Protein AF-A0AA48H2H5-F1 (afdb_monomer_lite)

Foldseek 3Di:
DDPDDPVVVVVVVVVVVVVVVVVVVVVVVLQQDFPDKFWFKEKEKEQAAPDDAFKKKFKDWFFPVPPCPPVCPRPPTPFMFTQDPRRMTITDIDTWIWGAGPPDLDTRGRRGTFKMKMWIDDPPFAIFIDIDGCRVCVSVCVGDGPHYDYYYHYDYPVRTDGDDDPPDPDD

Secondary structure (DSSP, 8-state):
-PPP-HHHHHHHHHHHHHHHHHHHHHHHHHHHS-S-EEEEEEEEEEE-TTPPTT-EEEEEEE-GGG--TTS--STT-SEEEEPPTTSEEE---EEEEEEB-SSSS-B-TTTS--EEEEEEE-TTS--EEEEEE-HHHHHTTSS-TT-EEEEEEE--GGGSEE-PPPSS---

pLDDT: mean 84.53, std 11.21, range [33.66, 97.19]

Organism: NCBI:txid2927980

Sequence (171 aa):
MAPASIHHRRRWFYVLWTCLLLLSLGALVLWNLPTRTDQASLQMGVVIPDAPSGARVQVWAGPRARCPHPAWDGRGSLGEAALGPAGDARLPLLRVPIARRRWVKDFIPGRTWEIVLLRVVVPGQPDKFIIYPLTLDIRAGLLGPGRKLLITSQSKWAKLRVEVPPPNGLP

Structure (mmCIF, N/CA/C/O backbone):
data_AF-A0AA48H2H5-F1
#
_entry.id   AF-A0AA48H2H5-F1
#
loop_
_atom_site.group_PDB
_atom_site.id
_atom_site.type_symbol
_atom_site.label_atom_id
_atom_site.label_alt_id
_atom_site.label_comp_id
_atom_site.label_asym_id
_atom_site.label_entity_id
_atom_site.label_seq_id
_atom_site.pdbx_PDB_ins_code
_atom_site.Cartn_x
_atom_site.Cartn_y
_atom_site.Cartn_z
_atom_site.occupancy
_atom_site.B_iso_or_equiv
_atom_site.auth_seq_id
_atom_site.auth_comp_id
_atom_site.auth_asym_id
_atom_site.auth_atom_id
_atom_s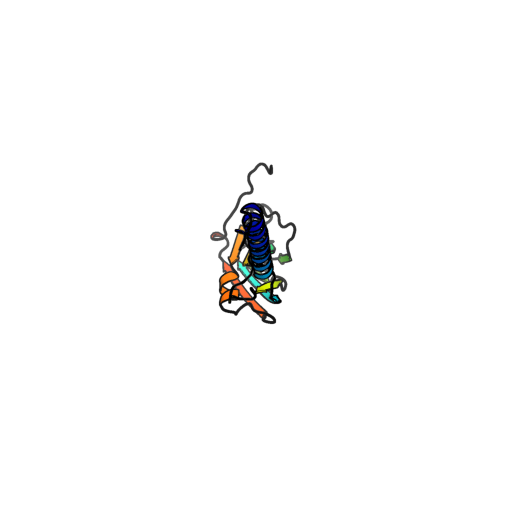ite.pdbx_PDB_model_num
ATOM 1 N N . MET A 1 1 ? 46.722 2.452 -51.973 1.00 57.47 1 MET A N 1
ATOM 2 C CA . MET A 1 1 ? 45.485 2.680 -51.191 1.00 57.47 1 MET A CA 1
ATOM 3 C C . MET A 1 1 ? 45.722 3.876 -50.281 1.00 57.47 1 MET A C 1
ATOM 5 O O . MET A 1 1 ? 46.584 3.788 -49.418 1.00 57.47 1 MET A O 1
ATOM 9 N N . ALA A 1 2 ? 45.062 5.011 -50.527 1.00 54.84 2 ALA A N 1
ATOM 10 C CA . ALA A 1 2 ? 45.252 6.211 -49.709 1.00 54.84 2 ALA A CA 1
ATOM 11 C C . ALA A 1 2 ? 44.728 5.967 -48.276 1.00 54.84 2 ALA A C 1
ATOM 13 O O . ALA A 1 2 ? 43.637 5.408 -48.127 1.00 54.84 2 ALA A O 1
ATOM 14 N N . PRO A 1 3 ? 45.475 6.339 -47.221 1.00 59.19 3 PRO A N 1
ATOM 15 C CA . PRO A 1 3 ? 45.047 6.119 -45.845 1.00 59.19 3 PRO A CA 1
ATOM 16 C C . PRO A 1 3 ? 43.787 6.941 -45.550 1.00 59.19 3 PRO A C 1
ATOM 18 O O . PRO A 1 3 ? 43.737 8.145 -45.799 1.00 59.19 3 PRO A O 1
ATOM 21 N N . ALA A 1 4 ? 42.750 6.287 -45.022 1.00 61.75 4 ALA A N 1
ATOM 22 C CA . ALA A 1 4 ? 41.502 6.949 -44.661 1.00 61.75 4 ALA A CA 1
ATOM 23 C C . ALA A 1 4 ? 41.766 8.089 -43.661 1.00 61.75 4 ALA A C 1
ATOM 25 O O . ALA A 1 4 ? 42.297 7.857 -42.574 1.00 61.75 4 ALA A O 1
ATOM 26 N N . SER A 1 5 ? 41.371 9.308 -44.042 1.00 75.12 5 SER A N 1
ATOM 27 C CA . SER A 1 5 ? 41.512 10.538 -43.257 1.00 75.12 5 SER A CA 1
ATOM 28 C C . SER A 1 5 ? 41.103 10.343 -41.790 1.00 75.12 5 SER A C 1
ATOM 30 O O . SER A 1 5 ? 40.029 9.814 -41.486 1.00 75.12 5 SER A O 1
ATOM 32 N N . ILE A 1 6 ? 41.943 10.821 -40.867 1.00 75.56 6 ILE A N 1
ATOM 33 C CA . ILE A 1 6 ? 41.705 10.785 -39.413 1.00 75.56 6 ILE A CA 1
ATOM 34 C C . ILE A 1 6 ? 40.350 11.428 -39.064 1.00 75.56 6 ILE A C 1
ATOM 36 O O . ILE A 1 6 ? 39.645 10.949 -38.172 1.00 75.56 6 ILE A O 1
ATOM 40 N N . HIS A 1 7 ? 39.936 12.458 -39.811 1.00 75.56 7 HIS A N 1
ATOM 41 C CA . HIS A 1 7 ? 38.639 13.114 -39.636 1.00 75.56 7 HIS A CA 1
ATOM 42 C C . HIS A 1 7 ? 37.460 12.197 -39.982 1.00 75.56 7 HIS A C 1
ATOM 44 O O . HIS A 1 7 ? 36.439 12.239 -39.297 1.00 75.56 7 HIS A O 1
ATOM 50 N N . HIS A 1 8 ? 37.602 11.329 -40.988 1.00 76.38 8 HIS A N 1
ATOM 51 C CA . HIS A 1 8 ? 36.576 10.348 -41.341 1.00 76.38 8 HIS A CA 1
ATOM 52 C C . HIS A 1 8 ? 36.416 9.297 -40.233 1.00 76.38 8 HIS A C 1
ATOM 54 O O . HIS A 1 8 ? 35.297 9.014 -39.814 1.00 76.38 8 HIS A O 1
ATOM 60 N N . ARG A 1 9 ? 37.525 8.785 -39.673 1.00 79.56 9 ARG A N 1
ATOM 61 C CA . ARG A 1 9 ? 37.478 7.839 -38.539 1.00 79.56 9 ARG A CA 1
ATOM 62 C C . ARG A 1 9 ? 36.821 8.454 -37.299 1.00 79.56 9 ARG A C 1
ATOM 64 O O . ARG A 1 9 ? 35.957 7.822 -36.702 1.00 79.56 9 ARG A O 1
ATOM 71 N N . ARG A 1 10 ? 37.168 9.697 -36.940 1.00 86.25 10 ARG A N 1
ATOM 72 C CA . ARG A 1 10 ? 36.565 10.399 -35.787 1.00 86.25 10 ARG A CA 1
ATOM 73 C C . ARG A 1 10 ? 35.056 10.616 -35.943 1.00 86.25 10 ARG A C 1
ATOM 75 O O . ARG A 1 10 ? 34.327 10.416 -34.980 1.00 86.25 10 ARG A O 1
ATOM 82 N N . ARG A 1 11 ? 34.575 10.955 -37.147 1.00 88.19 11 ARG A N 1
ATOM 83 C CA . ARG A 1 11 ? 33.131 11.095 -37.423 1.00 88.19 11 ARG A CA 1
ATOM 84 C C . ARG A 1 11 ? 32.365 9.801 -37.153 1.00 88.19 11 ARG A C 1
ATOM 86 O O . ARG A 1 11 ? 31.337 9.8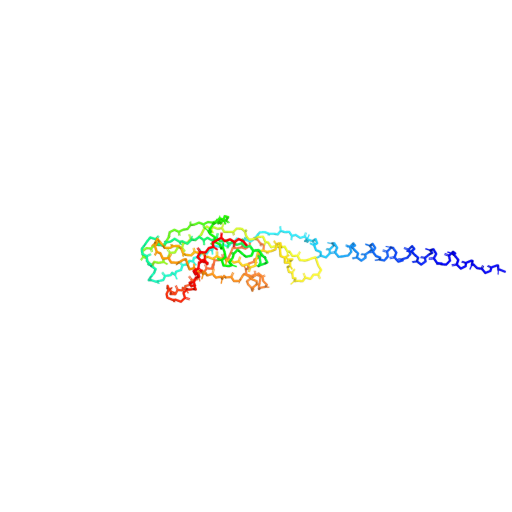45 -36.488 1.00 88.19 11 ARG A O 1
ATOM 93 N N . TRP A 1 12 ? 32.892 8.661 -37.595 1.00 89.44 12 TRP A N 1
ATOM 94 C CA . TRP A 1 12 ? 32.271 7.360 -37.331 1.00 89.44 12 TRP A CA 1
ATOM 95 C C . TRP A 1 12 ? 32.249 6.999 -35.848 1.00 89.44 12 TRP A C 1
ATOM 97 O O . TRP A 1 12 ? 31.251 6.455 -35.381 1.00 89.44 12 TRP A O 1
ATOM 107 N N . PHE A 1 13 ? 33.287 7.364 -35.089 1.00 91.50 13 PHE A N 1
ATOM 108 C CA . PHE A 1 13 ? 33.253 7.215 -33.634 1.00 91.50 13 PHE A CA 1
ATOM 109 C C . PHE A 1 13 ? 32.143 8.053 -33.000 1.00 91.50 13 PHE A C 1
ATOM 111 O O . PHE A 1 13 ? 31.413 7.523 -32.171 1.00 91.50 13 PHE A O 1
ATOM 118 N N . TYR A 1 14 ? 31.963 9.318 -33.396 1.00 93.06 14 TYR A N 1
ATOM 119 C CA . TYR A 1 14 ? 30.864 10.134 -32.867 1.00 93.06 14 TYR A CA 1
ATOM 120 C C . TYR A 1 14 ? 29.496 9.534 -33.191 1.00 93.06 14 TYR A C 1
ATOM 122 O O . TYR A 1 14 ? 28.676 9.406 -32.291 1.00 93.06 14 TYR A O 1
ATOM 130 N N . VAL A 1 15 ? 29.278 9.092 -34.434 1.00 93.81 15 VAL A N 1
ATOM 131 C CA . VAL A 1 15 ? 28.026 8.428 -34.834 1.00 93.81 15 VAL A CA 1
ATOM 132 C C . VAL A 1 15 ? 27.781 7.175 -33.992 1.00 93.81 15 VAL A C 1
ATOM 134 O O . VAL A 1 15 ? 26.698 7.021 -33.433 1.00 93.81 15 VAL A O 1
ATOM 137 N N . LEU A 1 16 ? 28.792 6.316 -33.835 1.00 95.56 16 LEU A N 1
ATOM 138 C CA . LEU A 1 16 ? 28.691 5.110 -33.014 1.00 95.56 16 LEU A CA 1
ATOM 139 C C . LEU A 1 16 ? 28.354 5.446 -31.555 1.00 95.56 16 LEU A C 1
ATOM 141 O O . LEU A 1 16 ? 27.439 4.850 -30.990 1.00 95.56 16 LEU A O 1
ATOM 145 N N . TRP A 1 17 ? 29.049 6.416 -30.957 1.00 96.50 17 TRP A N 1
ATOM 146 C CA . TRP A 1 17 ? 28.790 6.852 -29.584 1.00 96.50 17 TRP A CA 1
ATOM 147 C C . TRP A 1 17 ? 27.383 7.418 -29.413 1.00 96.50 17 TRP A C 1
ATOM 149 O O . TRP A 1 17 ? 26.706 7.070 -28.447 1.00 96.50 17 TRP A O 1
ATOM 159 N N . THR A 1 18 ? 26.905 8.233 -30.354 1.00 96.31 18 THR A N 1
ATOM 160 C CA . THR A 1 18 ? 25.531 8.746 -30.333 1.00 96.31 18 THR A CA 1
ATOM 161 C C . THR A 1 18 ? 24.516 7.610 -30.445 1.00 96.31 18 THR A C 1
ATOM 163 O O . THR A 1 18 ? 23.559 7.580 -29.676 1.00 96.31 18 THR A O 1
ATOM 166 N N . CYS A 1 19 ? 24.731 6.635 -31.331 1.00 96.88 19 CYS A N 1
ATOM 167 C CA . CYS A 1 19 ? 23.860 5.464 -31.440 1.00 96.88 19 CYS A CA 1
ATOM 168 C C . CYS A 1 19 ? 23.831 4.642 -30.143 1.00 96.88 19 CYS A C 1
ATOM 170 O O . CYS A 1 19 ? 22.753 4.271 -29.685 1.00 96.88 19 CYS A O 1
ATOM 172 N N . LEU A 1 20 ? 24.986 4.395 -29.518 1.00 97.19 20 LEU A N 1
ATOM 173 C CA . LEU A 1 20 ? 25.070 3.684 -28.237 1.00 97.19 20 LEU A CA 1
ATOM 174 C C . LEU A 1 20 ? 24.374 4.456 -27.109 1.00 97.19 20 LEU A C 1
ATOM 176 O O . LEU A 1 20 ? 23.646 3.866 -26.307 1.00 97.19 20 LEU A O 1
ATOM 180 N N . LEU A 1 21 ? 24.536 5.779 -27.071 1.00 97.00 21 LEU A N 1
ATOM 181 C CA . LEU A 1 21 ? 23.846 6.636 -26.112 1.00 97.00 21 LEU A CA 1
ATOM 182 C C . LEU A 1 21 ? 22.324 6.558 -26.302 1.00 97.00 21 LEU A C 1
ATOM 184 O O . LEU A 1 21 ? 21.596 6.332 -25.340 1.00 97.00 21 LEU A O 1
ATOM 188 N N . LEU A 1 22 ? 21.833 6.659 -27.537 1.00 96.94 22 LEU A N 1
ATOM 189 C CA . LEU A 1 22 ? 20.403 6.537 -27.831 1.00 96.94 22 LEU A CA 1
ATOM 190 C C . LEU A 1 22 ? 19.856 5.145 -27.484 1.00 96.94 22 LEU A C 1
ATOM 192 O O . LEU A 1 22 ? 18.775 5.045 -26.90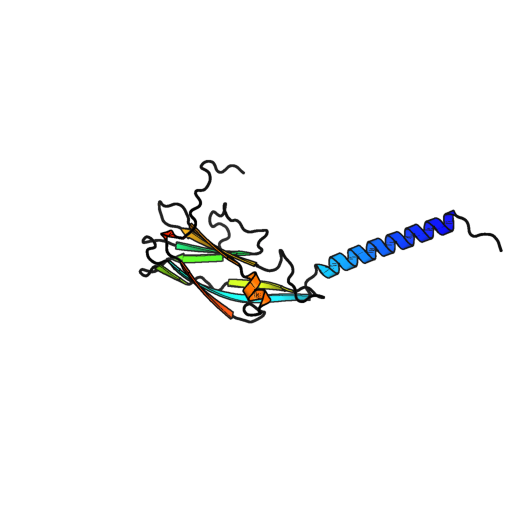8 1.00 96.94 22 LEU A O 1
ATOM 196 N N . LEU A 1 23 ? 20.606 4.077 -27.770 1.00 96.38 23 LEU A N 1
ATOM 197 C CA . LEU A 1 23 ? 20.226 2.709 -27.407 1.00 96.38 23 LEU A CA 1
ATOM 198 C C . LEU A 1 23 ? 20.155 2.516 -25.889 1.00 96.38 23 LEU A C 1
ATOM 200 O O . LEU A 1 23 ? 19.202 1.915 -25.398 1.00 96.38 23 LEU A O 1
ATOM 204 N N . SER A 1 24 ? 21.122 3.047 -25.138 1.00 95.12 24 SER A N 1
ATOM 205 C CA . SER A 1 24 ? 21.119 2.967 -23.670 1.00 95.12 24 SER A CA 1
ATOM 206 C C . SER A 1 24 ? 19.964 3.757 -23.047 1.00 95.12 24 SER A C 1
ATOM 208 O O . SER A 1 24 ? 19.280 3.239 -22.162 1.00 95.12 24 SER A O 1
ATOM 210 N N . LEU A 1 25 ? 19.665 4.955 -23.561 1.00 95.44 25 LEU A N 1
ATOM 211 C CA . LEU A 1 25 ? 18.482 5.726 -23.168 1.00 95.44 25 LEU A CA 1
ATOM 212 C C . LEU A 1 25 ? 17.187 4.972 -23.502 1.00 95.44 25 LEU A C 1
ATOM 214 O O . LEU A 1 25 ? 16.301 4.864 -22.655 1.00 95.44 25 LEU A O 1
ATOM 218 N N . GLY A 1 26 ? 17.094 4.392 -24.701 1.00 93.50 26 GLY A N 1
ATOM 219 C CA . GLY A 1 26 ? 15.959 3.568 -25.114 1.00 93.50 26 GLY A CA 1
ATOM 220 C C . GLY A 1 26 ? 15.755 2.363 -24.194 1.00 93.50 26 GLY A C 1
ATOM 221 O O . GLY A 1 26 ? 14.639 2.123 -23.730 1.00 93.50 26 GLY A O 1
ATOM 222 N N . ALA A 1 27 ? 16.833 1.652 -23.855 1.00 90.62 27 ALA A N 1
ATOM 223 C CA . ALA A 1 27 ? 16.806 0.533 -22.918 1.00 90.62 27 ALA A CA 1
ATOM 224 C C . ALA A 1 27 ? 16.348 0.965 -21.514 1.00 90.62 27 ALA A C 1
ATOM 226 O O . ALA A 1 27 ? 15.521 0.284 -20.905 1.00 90.62 27 ALA A O 1
ATOM 227 N N . LEU A 1 28 ? 16.813 2.117 -21.019 1.00 88.38 28 LEU A N 1
ATOM 228 C CA . LEU A 1 28 ? 16.401 2.670 -19.725 1.00 88.38 28 LEU A CA 1
ATOM 229 C C . LEU A 1 28 ? 14.911 3.045 -19.701 1.00 88.38 28 LEU A C 1
ATOM 231 O O . LEU A 1 28 ? 14.215 2.794 -18.713 1.00 88.38 28 LEU A O 1
ATOM 235 N N . VAL A 1 29 ? 14.402 3.623 -20.791 1.00 88.50 29 VAL A N 1
ATOM 236 C CA . VAL A 1 29 ? 12.976 3.941 -20.945 1.00 88.50 29 VAL A CA 1
ATOM 237 C C . VAL A 1 29 ? 12.147 2.654 -20.962 1.00 88.50 29 VAL A C 1
ATOM 239 O O . VAL A 1 29 ? 11.203 2.519 -20.181 1.00 88.50 29 VAL A O 1
ATOM 242 N N . LEU A 1 30 ? 12.546 1.663 -21.766 1.00 86.94 30 LEU A N 1
ATOM 243 C CA . LEU A 1 30 ? 11.921 0.335 -21.824 1.00 86.94 30 LEU A CA 1
ATOM 244 C C . LEU A 1 30 ? 11.947 -0.398 -20.475 1.00 86.94 30 LEU A C 1
ATOM 246 O O . LEU A 1 30 ? 11.018 -1.145 -20.170 1.00 86.94 30 LEU A O 1
ATOM 250 N N . TRP A 1 31 ? 12.976 -0.176 -19.655 1.00 83.06 31 TRP A N 1
ATOM 251 C CA . TRP A 1 31 ? 13.095 -0.762 -18.319 1.00 83.06 31 TRP A CA 1
ATOM 252 C C . TRP A 1 31 ? 12.069 -0.211 -17.318 1.00 83.06 31 TRP A C 1
ATOM 254 O O . TRP A 1 31 ? 11.645 -0.921 -16.399 1.00 83.06 31 TRP A O 1
ATOM 264 N N . ASN A 1 32 ? 11.666 1.051 -17.487 1.00 82.38 32 ASN A N 1
ATOM 265 C CA . ASN A 1 32 ? 10.726 1.753 -16.605 1.00 82.38 32 ASN A CA 1
ATOM 266 C C . ASN A 1 32 ? 9.292 1.807 -17.147 1.00 82.38 32 ASN A C 1
ATOM 268 O O . ASN A 1 32 ? 8.383 2.264 -16.448 1.00 82.38 32 ASN A O 1
ATOM 272 N N . LEU A 1 33 ? 9.071 1.322 -18.367 1.00 84.31 33 LEU A N 1
ATOM 273 C CA . LEU A 1 33 ? 7.742 1.110 -18.920 1.00 84.31 33 LEU A CA 1
ATOM 274 C C . LEU A 1 33 ? 7.173 -0.221 -18.402 1.00 84.31 33 LEU A C 1
ATOM 276 O O . LEU A 1 33 ? 7.752 -1.279 -18.668 1.00 84.31 33 LEU A O 1
ATOM 280 N N . PRO A 1 34 ? 6.039 -0.207 -17.675 1.00 81.50 34 PRO A N 1
ATOM 281 C CA . PRO A 1 34 ? 5.394 -1.445 -17.261 1.00 81.50 34 PRO A CA 1
ATOM 282 C C . PRO A 1 34 ? 4.937 -2.244 -18.481 1.00 81.50 34 PRO A C 1
ATOM 284 O O . PRO A 1 34 ? 4.432 -1.689 -19.455 1.00 81.50 34 PRO A O 1
ATOM 287 N N . THR A 1 35 ? 5.077 -3.568 -18.419 1.00 80.25 35 THR A N 1
ATOM 288 C CA . THR A 1 35 ? 4.433 -4.474 -19.385 1.00 80.25 35 THR A CA 1
ATOM 289 C C . THR A 1 35 ? 2.926 -4.459 -19.238 1.00 80.25 35 THR A C 1
ATOM 291 O O . THR A 1 35 ? 2.210 -4.465 -20.236 1.00 80.25 35 THR A O 1
ATOM 294 N N . ARG A 1 36 ? 2.463 -4.469 -17.987 1.00 77.06 36 ARG A N 1
ATOM 295 C CA . ARG A 1 36 ? 1.061 -4.392 -17.593 1.00 77.06 36 ARG A CA 1
ATOM 296 C C . ARG A 1 36 ? 0.954 -3.625 -16.282 1.00 77.06 36 ARG A C 1
ATOM 298 O O . ARG A 1 36 ? 1.823 -3.742 -15.412 1.00 77.06 36 ARG A O 1
ATOM 305 N N . THR A 1 37 ? -0.116 -2.852 -16.175 1.00 82.44 37 THR A N 1
ATOM 306 C CA . THR A 1 37 ? -0.550 -2.244 -14.922 1.00 82.44 37 THR A CA 1
ATOM 307 C C . THR A 1 37 ? -1.855 -2.916 -14.560 1.00 82.44 37 THR A C 1
ATOM 309 O O . THR A 1 37 ? -2.866 -2.694 -15.222 1.00 82.44 37 THR A O 1
ATOM 312 N N . ASP A 1 38 ? -1.810 -3.751 -13.537 1.00 87.00 38 ASP A N 1
ATOM 313 C CA . ASP A 1 38 ? -2.979 -4.470 -13.056 1.00 87.00 38 ASP A CA 1
ATOM 314 C C . ASP A 1 38 ? -3.496 -3.824 -11.767 1.00 87.00 38 ASP A C 1
ATOM 316 O O . ASP A 1 38 ? -2.800 -3.036 -11.121 1.00 87.00 38 ASP A O 1
ATOM 320 N N . GLN A 1 39 ? -4.722 -4.170 -11.376 1.00 89.81 39 GLN A N 1
ATOM 321 C CA . GLN A 1 39 ? -5.305 -3.757 -10.102 1.00 89.81 39 GLN A CA 1
ATOM 322 C C . GLN A 1 39 ? -5.542 -4.986 -9.219 1.00 89.81 39 GLN A C 1
ATOM 324 O O . GLN A 1 39 ? -6.097 -5.996 -9.662 1.00 89.81 39 GLN A O 1
ATOM 329 N N . ALA A 1 40 ? -5.121 -4.889 -7.963 1.00 90.56 40 ALA A N 1
ATOM 330 C CA . ALA A 1 40 ? -5.500 -5.798 -6.892 1.00 90.56 40 ALA A CA 1
ATOM 331 C C . ALA A 1 40 ? -6.548 -5.128 -6.002 1.00 90.56 40 ALA A C 1
ATOM 333 O O . ALA A 1 40 ? -6.614 -3.901 -5.914 1.00 90.56 40 ALA A O 1
ATOM 334 N N . SER A 1 41 ? -7.375 -5.927 -5.338 1.00 92.31 41 SER A N 1
ATOM 335 C CA . SER A 1 41 ? -8.373 -5.422 -4.397 1.00 92.31 41 SER A CA 1
ATOM 336 C C . SER A 1 41 ? -7.908 -5.679 -2.970 1.00 92.31 41 SER A C 1
ATOM 338 O O . SER A 1 41 ? -7.636 -6.816 -2.598 1.00 92.31 41 SER A O 1
ATOM 340 N N . LEU A 1 42 ? -7.835 -4.633 -2.159 1.00 92.44 42 LEU A N 1
ATOM 341 C CA . LEU A 1 42 ? -7.439 -4.709 -0.761 1.00 92.44 42 LEU A CA 1
ATOM 342 C C . LEU A 1 42 ? -8.598 -4.244 0.114 1.00 92.44 42 LEU A C 1
ATOM 344 O O . LEU A 1 42 ? -9.076 -3.122 -0.026 1.00 92.44 42 LEU A O 1
ATOM 348 N N . GLN A 1 43 ? -9.046 -5.098 1.025 1.00 92.38 43 GLN A N 1
ATOM 349 C CA . GLN A 1 43 ? -9.997 -4.728 2.065 1.00 92.38 43 GLN A CA 1
ATOM 350 C C . GLN A 1 43 ? -9.276 -4.761 3.408 1.00 92.38 43 GLN A C 1
ATOM 352 O O . GLN A 1 43 ? -8.614 -5.748 3.727 1.00 92.38 43 GLN A O 1
ATOM 357 N N . MET A 1 44 ? -9.395 -3.691 4.189 1.00 90.94 44 MET A N 1
ATOM 358 C CA . MET A 1 44 ? -8.743 -3.600 5.491 1.00 90.94 44 MET A CA 1
ATOM 359 C C . MET A 1 44 ? -9.758 -3.538 6.624 1.00 90.94 44 MET A C 1
ATOM 361 O O . MET A 1 44 ? -10.652 -2.694 6.633 1.00 90.94 44 MET A O 1
ATOM 365 N N . GLY A 1 45 ? -9.596 -4.444 7.580 1.00 90.69 45 GLY A N 1
ATOM 366 C CA . GLY A 1 45 ? -10.183 -4.370 8.907 1.00 90.69 45 GLY A CA 1
ATOM 367 C C . GLY A 1 45 ? -9.144 -3.855 9.895 1.00 90.69 45 GLY A C 1
ATOM 368 O O . GLY A 1 45 ? -7.966 -4.209 9.827 1.00 90.69 45 GLY A O 1
ATOM 369 N N . VAL A 1 46 ? -9.574 -3.015 10.820 1.00 91.75 46 VAL A N 1
ATOM 370 C CA . VAL A 1 46 ? -8.738 -2.489 11.893 1.00 91.75 46 VAL A CA 1
ATOM 371 C C . VAL A 1 46 ? -9.467 -2.734 13.201 1.00 91.75 46 VAL A C 1
ATOM 373 O O . VAL A 1 46 ? -10.655 -2.452 13.297 1.00 91.75 46 VAL A O 1
ATOM 376 N N . VAL A 1 47 ? -8.761 -3.276 14.188 1.00 92.25 47 VAL A N 1
ATOM 377 C CA . VAL A 1 47 ? -9.270 -3.503 15.540 1.00 92.25 47 VAL A CA 1
ATOM 378 C C . VAL A 1 47 ? -8.323 -2.816 16.513 1.00 92.25 47 VAL A C 1
ATOM 380 O O . VAL A 1 47 ? -7.199 -3.267 16.750 1.00 92.25 47 VAL A O 1
ATOM 383 N N . ILE A 1 48 ? -8.768 -1.694 17.056 1.00 90.94 48 ILE A N 1
ATOM 384 C CA . ILE A 1 48 ? -8.046 -0.905 18.043 1.00 90.94 48 ILE A CA 1
ATOM 385 C C . ILE A 1 48 ? -8.829 -0.983 19.350 1.00 90.94 48 ILE A C 1
ATOM 387 O O . ILE A 1 48 ? -9.685 -0.134 19.603 1.00 90.94 48 ILE A O 1
ATOM 391 N N . PRO A 1 49 ? -8.571 -2.015 20.176 1.00 85.19 49 PRO A N 1
ATOM 392 C CA . PRO A 1 49 ? -9.204 -2.100 21.479 1.00 85.19 49 PRO A CA 1
ATOM 393 C C . PRO A 1 49 ? -8.807 -0.882 22.316 1.00 85.19 49 PRO A C 1
ATOM 395 O O . PRO A 1 49 ? -7.687 -0.363 22.193 1.00 85.19 49 PRO A O 1
ATOM 398 N N . ASP A 1 50 ? -9.747 -0.444 23.150 1.00 87.88 50 ASP A N 1
ATOM 399 C CA . ASP A 1 50 ? -9.610 0.706 24.048 1.00 87.88 50 ASP A CA 1
ATOM 400 C C . ASP A 1 50 ? -9.463 2.057 23.321 1.00 87.88 50 ASP A C 1
ATOM 402 O O . ASP A 1 50 ? -8.979 3.035 23.898 1.00 87.88 50 ASP A O 1
ATOM 406 N N . ALA A 1 51 ? -9.852 2.132 22.041 1.00 86.38 51 ALA A N 1
ATOM 407 C CA . ALA A 1 51 ? -9.945 3.407 21.341 1.00 86.38 51 ALA A CA 1
ATOM 408 C C . ALA A 1 51 ? -11.004 4.308 22.012 1.00 86.38 51 ALA A C 1
ATOM 410 O O . ALA A 1 51 ? -12.088 3.826 22.354 1.00 86.38 51 ALA A O 1
ATOM 411 N N . PRO A 1 52 ? -10.731 5.614 22.173 1.00 88.44 52 PRO A N 1
ATOM 412 C CA . PRO A 1 52 ? -11.722 6.568 22.655 1.00 88.44 52 PRO A CA 1
ATOM 413 C C . PRO A 1 52 ? -12.996 6.559 21.802 1.00 88.44 52 PRO A C 1
ATOM 415 O O . PRO A 1 52 ? -12.951 6.343 20.587 1.00 88.44 52 PRO A O 1
ATOM 418 N N . SER A 1 53 ? -14.141 6.838 22.424 1.00 85.88 53 SER A N 1
ATOM 419 C CA . SER A 1 53 ? -15.406 6.953 21.701 1.00 85.88 53 SER A CA 1
ATOM 420 C C . SER A 1 53 ? -15.350 8.087 20.671 1.00 85.88 53 SER A C 1
ATOM 422 O O . SER A 1 53 ? -14.753 9.139 20.892 1.00 85.88 53 SER A O 1
ATOM 424 N N . GLY A 1 54 ? -15.954 7.855 19.503 1.00 86.25 54 GLY A N 1
ATOM 425 C CA . GLY A 1 54 ? -15.924 8.814 18.395 1.00 86.25 54 GLY A CA 1
ATOM 426 C C . GLY A 1 54 ? -14.622 8.821 17.588 1.00 86.25 54 GLY A C 1
ATOM 427 O O . GLY A 1 54 ? -14.473 9.669 16.706 1.00 86.25 54 GLY A O 1
ATOM 428 N N . ALA A 1 55 ? -13.704 7.884 17.846 1.00 91.00 55 ALA A N 1
ATOM 429 C CA . ALA A 1 55 ? -12.520 7.691 17.024 1.00 91.00 55 ALA A CA 1
ATOM 430 C C . ALA A 1 55 ? -12.890 7.333 15.573 1.00 91.00 55 ALA A C 1
ATOM 432 O O . ALA A 1 55 ? -13.822 6.566 15.308 1.00 91.00 55 ALA A O 1
ATOM 433 N N . ARG A 1 56 ? -12.130 7.865 14.616 1.00 92.75 56 ARG A N 1
ATOM 434 C CA . ARG A 1 56 ? -12.297 7.593 13.183 1.00 92.75 56 ARG A CA 1
ATOM 435 C C . ARG A 1 56 ? -10.980 7.174 12.567 1.00 92.75 56 ARG A C 1
ATOM 437 O O . ARG A 1 56 ? -9.927 7.664 12.958 1.00 92.75 56 ARG A O 1
ATOM 444 N N . VAL A 1 57 ? -11.038 6.284 11.588 1.00 92.75 57 VAL A N 1
ATOM 445 C CA . VAL A 1 57 ? -9.874 5.811 10.843 1.00 92.75 57 VAL A CA 1
ATOM 446 C C . VAL A 1 57 ? -9.980 6.313 9.415 1.00 92.75 57 VAL A C 1
ATOM 448 O O . VAL A 1 57 ? -10.916 5.968 8.696 1.00 92.75 57 VAL A O 1
ATOM 451 N N . GLN A 1 58 ? -9.001 7.103 9.001 1.00 93.50 58 GLN A N 1
ATOM 452 C CA . GLN A 1 58 ? -8.794 7.522 7.623 1.00 93.50 58 GLN A CA 1
ATOM 453 C C . GLN A 1 58 ? -7.705 6.663 6.992 1.00 93.50 58 GLN A C 1
ATOM 455 O O . GLN A 1 58 ? -6.744 6.274 7.661 1.00 93.50 58 GLN A O 1
ATOM 460 N N . VAL A 1 59 ? -7.838 6.375 5.699 1.00 93.56 59 VAL A N 1
ATOM 461 C CA . VAL A 1 59 ? -6.888 5.533 4.973 1.00 93.56 59 VAL A CA 1
ATOM 462 C C . VAL A 1 59 ? -6.305 6.239 3.765 1.00 93.56 59 VAL A C 1
ATOM 464 O O . VAL A 1 59 ? -7.012 6.805 2.939 1.00 93.56 59 VAL A O 1
ATOM 467 N N . TRP A 1 60 ? -4.993 6.145 3.630 1.00 93.06 60 TRP A N 1
ATOM 468 C CA . TRP A 1 60 ? -4.260 6.505 2.432 1.00 93.06 60 TRP A CA 1
ATOM 469 C C . TRP A 1 60 ? -3.454 5.299 1.971 1.00 93.06 60 TRP A C 1
ATOM 471 O O . TRP A 1 60 ? -2.937 4.537 2.783 1.00 93.06 60 TRP A O 1
ATOM 481 N N . ALA A 1 61 ? -3.331 5.108 0.666 1.00 91.56 61 ALA A N 1
ATOM 482 C CA . ALA A 1 61 ? -2.479 4.073 0.107 1.00 91.56 61 ALA A CA 1
ATOM 483 C C . ALA A 1 61 ? -1.735 4.631 -1.098 1.00 91.56 61 ALA A C 1
ATOM 485 O O . ALA A 1 61 ? -2.281 5.412 -1.879 1.00 91.56 61 ALA A O 1
ATOM 486 N N . GLY A 1 62 ? -0.476 4.235 -1.244 1.00 91.94 62 GLY A N 1
ATOM 487 C CA . GLY A 1 62 ? 0.359 4.799 -2.288 1.00 91.94 62 GLY A CA 1
ATOM 488 C C . GLY A 1 62 ? 1.765 4.218 -2.347 1.00 91.94 62 GLY A C 1
ATOM 489 O O . GLY A 1 62 ? 2.120 3.306 -1.593 1.00 91.94 62 GLY A O 1
ATOM 490 N N . PRO A 1 63 ? 2.589 4.721 -3.278 1.00 90.81 63 PRO A N 1
ATOM 491 C CA . PRO A 1 63 ? 4.004 4.385 -3.333 1.00 90.81 63 PRO A CA 1
ATOM 492 C C . PRO A 1 63 ? 4.729 4.919 -2.099 1.00 90.81 63 PRO A C 1
ATOM 494 O O . PRO A 1 63 ? 4.437 6.028 -1.643 1.00 90.81 63 PRO A O 1
ATOM 497 N N . ARG A 1 64 ? 5.733 4.190 -1.602 1.00 87.75 64 ARG A N 1
ATOM 498 C CA . ARG A 1 64 ? 6.444 4.569 -0.372 1.00 87.75 64 ARG A CA 1
ATOM 499 C C . ARG A 1 64 ? 7.094 5.949 -0.461 1.00 87.75 64 ARG A C 1
ATOM 501 O O . ARG A 1 64 ? 7.053 6.704 0.502 1.00 87.75 64 ARG A O 1
ATOM 508 N N . ALA A 1 65 ? 7.634 6.298 -1.627 1.00 8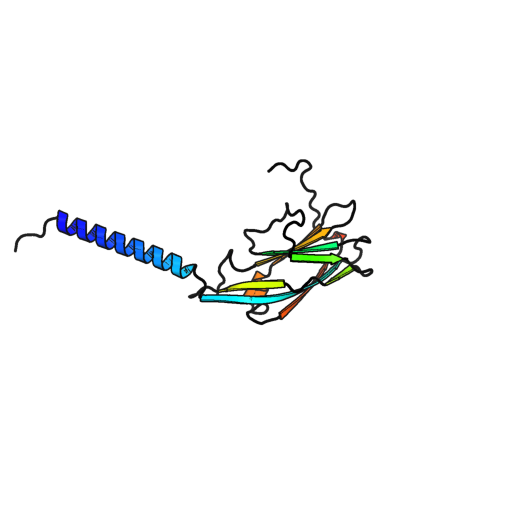5.31 65 ALA A N 1
ATOM 509 C CA . ALA A 1 65 ? 8.276 7.591 -1.876 1.00 85.31 65 ALA A CA 1
ATOM 510 C C . ALA A 1 65 ? 7.324 8.802 -1.786 1.00 85.31 65 ALA A C 1
ATOM 512 O O . ALA A 1 65 ? 7.791 9.933 -1.753 1.00 85.31 65 ALA A O 1
ATOM 513 N N . ARG A 1 66 ? 6.003 8.579 -1.780 1.00 86.69 66 ARG A N 1
ATOM 514 C CA . ARG A 1 66 ? 4.977 9.630 -1.678 1.00 86.69 66 ARG A CA 1
ATOM 515 C C . ARG A 1 66 ? 4.177 9.536 -0.380 1.00 86.69 66 ARG A C 1
ATOM 517 O O . ARG A 1 66 ? 3.085 10.090 -0.312 1.00 86.69 66 ARG A O 1
ATOM 524 N N . CYS A 1 67 ? 4.676 8.788 0.606 1.00 85.19 67 CYS A N 1
ATOM 525 C CA . CYS A 1 67 ? 4.016 8.677 1.899 1.00 85.19 67 CYS A CA 1
ATOM 526 C C . CYS A 1 67 ? 3.875 10.070 2.528 1.00 85.19 67 CYS A C 1
ATOM 528 O O . CYS A 1 67 ? 4.900 10.717 2.732 1.00 85.19 67 CYS A O 1
ATOM 530 N N . PRO A 1 68 ? 2.657 10.528 2.861 1.00 83.19 68 PRO A N 1
ATOM 531 C CA . PRO A 1 68 ? 2.465 11.837 3.477 1.00 83.19 68 PRO A CA 1
ATOM 532 C C . PRO A 1 68 ? 2.809 11.847 4.978 1.00 83.19 68 PRO A C 1
ATOM 534 O O . PRO A 1 68 ? 2.837 12.909 5.585 1.00 83.19 68 PRO A O 1
ATOM 537 N N . HIS A 1 69 ? 3.078 10.688 5.591 1.00 77.38 69 HIS A N 1
ATOM 538 C CA . HIS A 1 69 ? 3.512 10.587 6.990 1.00 77.38 69 HIS A CA 1
ATOM 539 C C . HIS A 1 69 ? 4.884 11.256 7.190 1.00 77.38 69 HIS A C 1
ATOM 541 O O . HIS A 1 69 ? 5.802 10.940 6.427 1.00 77.38 69 HIS A O 1
ATOM 547 N N . PRO A 1 70 ? 5.091 12.100 8.222 1.00 69.75 70 PRO A N 1
ATOM 548 C CA . PRO A 1 70 ? 4.203 12.411 9.359 1.00 69.75 70 PRO A CA 1
ATOM 549 C C . PRO A 1 70 ? 3.227 13.587 9.138 1.00 69.75 70 PRO A C 1
ATOM 551 O O . PRO A 1 70 ? 2.336 13.825 9.944 1.00 69.75 70 PRO A O 1
ATOM 554 N N . ALA A 1 71 ? 3.359 14.335 8.043 1.00 75.81 71 ALA A N 1
ATOM 555 C CA . ALA A 1 71 ? 2.611 15.569 7.781 1.00 75.81 71 ALA A CA 1
ATOM 556 C C . ALA A 1 71 ? 1.187 15.348 7.225 1.00 75.81 71 ALA A C 1
ATOM 558 O O . ALA A 1 71 ? 0.609 16.247 6.610 1.00 75.81 71 ALA A O 1
ATOM 559 N N . TRP A 1 72 ? 0.617 14.150 7.377 1.00 83.44 72 TRP A N 1
ATOM 560 C CA . TRP A 1 72 ? -0.654 13.822 6.740 1.00 83.44 72 TRP A CA 1
ATOM 561 C C . TRP A 1 72 ? -1.845 14.332 7.553 1.00 83.44 72 TRP A C 1
ATOM 563 O O . TRP A 1 72 ? -2.205 13.765 8.581 1.00 83.44 72 TRP A O 1
ATOM 573 N N . ASP A 1 73 ? -2.508 15.362 7.033 1.00 81.06 73 ASP A N 1
ATOM 574 C CA . ASP A 1 73 ? -3.688 16.002 7.628 1.00 81.06 73 ASP A CA 1
ATOM 575 C C . ASP A 1 73 ? -5.022 15.326 7.251 1.00 81.06 73 ASP A C 1
ATOM 577 O O . ASP A 1 73 ? -6.099 15.802 7.623 1.00 81.06 73 ASP A O 1
ATOM 581 N N . GLY A 1 74 ? -4.973 14.210 6.515 1.00 80.31 74 GLY A N 1
ATOM 582 C CA . GLY A 1 74 ? -6.147 13.496 6.006 1.00 80.31 74 GLY A CA 1
ATOM 583 C C . GLY A 1 74 ? -6.603 13.932 4.610 1.00 80.31 74 GLY A C 1
ATOM 584 O O . GLY A 1 74 ? -7.439 13.249 4.010 1.00 80.31 74 GLY A O 1
ATOM 585 N N . ARG A 1 75 ? -6.050 15.009 4.026 1.00 82.06 75 ARG A N 1
ATOM 586 C CA . ARG A 1 75 ? -6.345 15.358 2.626 1.00 82.06 75 ARG A CA 1
ATOM 587 C C . ARG A 1 75 ? -5.883 14.243 1.695 1.00 82.06 75 ARG A C 1
ATOM 589 O O . ARG A 1 75 ? -4.830 13.634 1.887 1.00 82.06 75 ARG A O 1
ATOM 596 N N . GLY A 1 76 ? -6.697 13.957 0.681 1.00 81.38 76 GLY A N 1
ATOM 597 C CA . GLY A 1 76 ? -6.443 12.848 -0.241 1.00 81.38 76 GLY A CA 1
ATOM 598 C C . GLY A 1 76 ? -6.640 11.464 0.384 1.00 81.38 76 GLY A C 1
ATOM 599 O O . GLY A 1 76 ? -6.129 10.484 -0.157 1.00 81.38 76 GLY A O 1
ATOM 600 N N . SER A 1 77 ? -7.359 11.375 1.510 1.00 86.06 77 SER A N 1
ATOM 601 C CA . SER A 1 77 ? -7.829 10.097 2.038 1.00 86.06 77 SER A CA 1
ATOM 602 C C . SER A 1 77 ? -8.643 9.344 0.983 1.00 86.06 77 SER A C 1
ATOM 604 O O . SER A 1 77 ? -9.505 9.908 0.310 1.00 86.06 77 SER A O 1
ATOM 606 N N . LEU A 1 78 ? -8.360 8.052 0.855 1.00 88.62 78 LEU A N 1
ATOM 607 C CA . LEU A 1 78 ? -9.083 7.119 -0.006 1.00 88.62 78 LEU A CA 1
ATOM 608 C C . LEU A 1 78 ? -10.348 6.578 0.673 1.00 88.62 78 LEU A C 1
ATOM 610 O O . LEU A 1 78 ? -11.141 5.888 0.034 1.00 88.62 78 LEU A O 1
ATOM 614 N N . GLY A 1 79 ? -10.530 6.856 1.965 1.00 87.75 79 GLY A N 1
ATOM 615 C CA . GLY A 1 79 ? -11.673 6.384 2.725 1.00 87.75 79 GLY A CA 1
ATOM 616 C C . GLY A 1 79 ? -11.622 6.750 4.200 1.00 87.75 79 GLY A C 1
ATOM 617 O O . GLY A 1 79 ? -10.557 6.966 4.775 1.00 87.75 79 GLY A O 1
ATOM 618 N N . GLU A 1 80 ? -12.787 6.771 4.828 1.00 91.19 80 GLU A N 1
ATOM 619 C CA . GLU A 1 80 ? -12.927 6.978 6.265 1.00 91.19 80 GLU A CA 1
ATOM 620 C C . GLU A 1 80 ? -13.943 5.981 6.820 1.00 91.19 80 GLU A C 1
ATOM 622 O O . GLU A 1 80 ? -14.930 5.655 6.158 1.00 91.19 80 GLU A O 1
ATOM 627 N N . ALA A 1 81 ? -13.689 5.487 8.027 1.00 92.38 81 ALA A N 1
ATOM 628 C CA . ALA A 1 81 ? -14.622 4.666 8.780 1.00 92.38 81 ALA A CA 1
ATOM 629 C C . ALA A 1 81 ? -14.598 5.080 10.253 1.00 92.38 81 ALA A C 1
ATOM 631 O O . ALA A 1 81 ? -13.530 5.271 10.836 1.00 92.38 81 ALA A O 1
ATOM 632 N N . ALA A 1 82 ? -15.772 5.206 10.865 1.00 91.88 82 ALA A N 1
ATOM 633 C CA . ALA A 1 82 ? -15.867 5.346 12.312 1.00 91.88 82 ALA A CA 1
ATOM 634 C C . ALA A 1 82 ? -15.505 4.015 12.988 1.00 91.88 82 ALA A C 1
ATOM 636 O O . ALA A 1 82 ? -15.830 2.946 12.466 1.00 91.88 82 ALA A O 1
ATOM 637 N N . LEU A 1 83 ? -14.839 4.084 14.140 1.00 91.38 83 LEU A N 1
ATOM 638 C CA . LEU A 1 83 ? -14.621 2.917 14.990 1.00 91.38 83 LEU A CA 1
ATOM 639 C C . LEU A 1 83 ? -15.925 2.568 15.712 1.00 91.38 83 LEU A C 1
ATOM 641 O O . LEU A 1 83 ? -16.578 3.431 16.302 1.00 91.38 83 LEU A O 1
ATOM 645 N N . GLY A 1 84 ? -16.304 1.296 15.636 1.00 89.00 84 GLY A N 1
ATOM 646 C CA . GLY A 1 84 ? -17.422 0.724 16.365 1.00 89.00 84 GLY A CA 1
ATOM 647 C C . GLY A 1 84 ? -17.167 0.680 17.876 1.00 89.00 84 GLY A C 1
ATOM 648 O O . GLY A 1 84 ? -16.056 0.948 18.341 1.00 89.00 84 GLY A O 1
ATOM 649 N N . PRO A 1 85 ? -18.181 0.304 18.670 1.00 84.62 85 PRO A N 1
ATOM 650 C CA . PRO A 1 85 ? -18.080 0.258 20.130 1.00 84.62 85 PRO A CA 1
ATOM 651 C C . PRO A 1 85 ? -17.026 -0.738 20.640 1.00 84.62 85 PRO A C 1
ATOM 653 O O . PRO A 1 85 ? -16.497 -0.552 21.730 1.00 84.62 85 PRO A O 1
ATOM 656 N N . ALA A 1 86 ? -16.683 -1.764 19.854 1.00 85.75 86 ALA A N 1
ATOM 657 C CA . ALA A 1 86 ? -15.611 -2.710 20.170 1.00 85.75 86 ALA A CA 1
ATOM 658 C C . ALA A 1 86 ? -14.223 -2.248 19.674 1.00 85.75 86 ALA A C 1
ATOM 660 O O . ALA A 1 86 ? -13.247 -2.995 19.769 1.00 85.75 86 ALA A O 1
ATOM 661 N N . GLY A 1 87 ? -14.122 -1.033 19.124 1.00 87.31 87 GLY A N 1
ATOM 662 C CA . GLY A 1 87 ? -12.901 -0.520 18.511 1.00 87.31 87 GLY A CA 1
ATOM 663 C C . GLY A 1 87 ? -12.604 -1.140 17.145 1.00 87.31 87 GLY A C 1
ATOM 664 O O . GLY A 1 87 ? -11.451 -1.158 16.723 1.00 87.31 87 GLY A O 1
ATOM 665 N N . ASP A 1 88 ? -13.604 -1.678 16.450 1.00 91.62 88 ASP A N 1
ATOM 666 C CA . ASP A 1 88 ? -13.457 -2.264 15.122 1.00 91.62 88 ASP A CA 1
ATOM 667 C C . ASP A 1 88 ? -13.907 -1.300 14.016 1.00 91.62 88 ASP A C 1
ATOM 669 O O . ASP A 1 88 ? -14.882 -0.570 14.149 1.00 91.62 88 ASP A O 1
ATOM 673 N N . ALA A 1 89 ? -13.186 -1.285 12.902 1.00 92.12 89 ALA A N 1
ATOM 674 C CA . ALA A 1 89 ? -13.546 -0.522 11.717 1.00 92.12 89 ALA A CA 1
ATOM 675 C C . ALA A 1 89 ? -13.219 -1.327 10.461 1.00 92.12 89 ALA A C 1
ATOM 677 O O . ALA A 1 89 ? -12.165 -1.961 10.355 1.00 92.12 89 ALA A O 1
ATOM 678 N N . ARG A 1 90 ? -14.114 -1.278 9.473 1.00 91.44 90 ARG A N 1
ATOM 679 C CA . ARG A 1 90 ? -13.863 -1.810 8.130 1.00 91.44 90 ARG A CA 1
ATOM 680 C C . ARG A 1 90 ? -13.732 -0.657 7.156 1.00 91.44 90 ARG A C 1
ATOM 682 O O . ARG A 1 90 ? -14.649 0.141 6.999 1.00 91.44 90 ARG A O 1
ATOM 689 N N . LEU A 1 91 ? -12.587 -0.599 6.496 1.00 90.38 91 LEU A N 1
ATOM 690 C CA . LEU A 1 91 ? -12.277 0.408 5.496 1.00 90.38 91 LEU A CA 1
ATOM 691 C C . LEU A 1 91 ? -12.843 0.009 4.129 1.00 90.38 91 LEU A C 1
ATOM 693 O O . LEU A 1 91 ? -13.067 -1.184 3.874 1.00 90.38 91 LEU A O 1
ATOM 697 N N . PRO A 1 92 ? -13.073 0.989 3.236 1.00 89.19 92 PRO A N 1
ATOM 698 C CA . PRO A 1 92 ? -13.544 0.702 1.891 1.00 89.19 92 PRO A CA 1
ATOM 699 C C . PRO A 1 92 ? -12.549 -0.166 1.119 1.00 89.19 92 PRO A C 1
ATOM 701 O O . PRO A 1 92 ? -11.361 -0.249 1.434 1.00 89.19 92 PRO A O 1
ATOM 704 N N . LEU A 1 93 ? -13.058 -0.825 0.078 1.00 91.88 93 LEU A N 1
ATOM 705 C CA . LEU A 1 93 ? -12.237 -1.627 -0.817 1.00 91.88 93 LEU A CA 1
ATOM 706 C C . LEU A 1 93 ? -11.290 -0.718 -1.609 1.00 91.88 93 LEU A C 1
ATOM 708 O O . LEU A 1 93 ? -11.728 0.075 -2.441 1.00 91.88 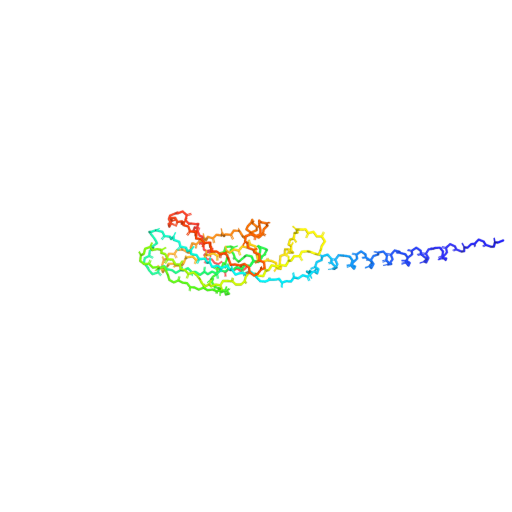93 LEU A O 1
ATOM 712 N N . LEU A 1 94 ? -9.991 -0.871 -1.386 1.00 91.56 94 LEU A N 1
ATOM 713 C CA . LEU A 1 94 ? -8.948 -0.133 -2.084 1.00 91.56 94 LEU A CA 1
ATOM 714 C C . LEU A 1 94 ? -8.525 -0.889 -3.342 1.00 91.56 94 LEU A C 1
ATOM 716 O O . LEU A 1 94 ? -8.239 -2.088 -3.298 1.00 91.56 94 LEU A O 1
ATOM 720 N N . ARG A 1 95 ? -8.442 -0.181 -4.470 1.00 91.25 95 ARG A N 1
ATOM 721 C CA . ARG A 1 95 ? -7.862 -0.721 -5.705 1.00 91.25 95 ARG A CA 1
ATOM 722 C C . ARG A 1 95 ? -6.385 -0.367 -5.757 1.00 91.25 95 ARG A C 1
ATOM 724 O O . ARG A 1 95 ? -6.027 0.774 -6.015 1.00 91.25 95 ARG A O 1
ATOM 731 N N . VAL A 1 96 ? -5.545 -1.358 -5.496 1.00 90.12 96 VAL A N 1
ATOM 732 C CA . VAL A 1 96 ? -4.091 -1.231 -5.419 1.00 90.12 96 VAL A CA 1
ATOM 733 C C . VAL A 1 96 ? -3.507 -1.450 -6.819 1.00 90.12 96 VAL A C 1
ATOM 735 O O . VAL A 1 96 ? -3.567 -2.575 -7.322 1.00 90.12 96 VAL A O 1
ATOM 738 N N . PRO A 1 97 ? -2.957 -0.416 -7.481 1.00 90.38 97 PRO A N 1
ATOM 739 C CA . PRO A 1 97 ? -2.261 -0.586 -8.743 1.00 90.38 97 PRO A CA 1
ATOM 740 C C . PRO A 1 97 ? -0.936 -1.318 -8.517 1.00 90.38 97 PRO A C 1
ATOM 742 O O . PRO A 1 97 ? -0.151 -0.978 -7.626 1.00 90.38 97 PRO A O 1
ATOM 745 N N . ILE A 1 98 ? -0.683 -2.312 -9.364 1.00 88.81 98 ILE A N 1
ATOM 746 C CA . ILE A 1 98 ? 0.536 -3.115 -9.372 1.00 88.81 98 ILE A CA 1
ATOM 747 C C . ILE A 1 98 ? 1.152 -3.023 -10.765 1.00 88.81 98 ILE A C 1
ATOM 749 O O . ILE A 1 98 ? 0.599 -3.522 -11.746 1.00 88.81 98 ILE A O 1
ATOM 753 N N . ALA A 1 99 ? 2.318 -2.387 -10.846 1.00 89.25 99 ALA A N 1
ATOM 754 C CA . ALA A 1 99 ? 3.068 -2.216 -12.082 1.00 89.25 99 ALA A CA 1
ATOM 755 C C . ALA A 1 99 ? 4.277 -3.156 -12.077 1.00 89.25 99 ALA A C 1
ATOM 757 O O . ALA A 1 99 ? 5.228 -2.954 -11.318 1.00 89.25 99 ALA A O 1
ATOM 758 N N . ARG A 1 100 ? 4.251 -4.191 -12.921 1.00 85.31 100 ARG A N 1
ATOM 759 C CA . ARG A 1 100 ? 5.350 -5.162 -13.037 1.00 85.31 100 ARG A CA 1
ATOM 760 C C . ARG A 1 100 ? 6.394 -4.697 -14.045 1.00 85.31 100 ARG A C 1
ATOM 762 O O . ARG A 1 100 ? 6.057 -4.114 -15.078 1.00 85.31 100 ARG A O 1
ATOM 769 N N . ARG A 1 101 ? 7.666 -4.986 -13.761 1.00 84.44 101 ARG A N 1
ATOM 770 C CA . ARG A 1 101 ? 8.743 -4.818 -14.741 1.00 84.44 101 ARG A CA 1
ATOM 771 C C . ARG A 1 101 ? 8.615 -5.854 -15.853 1.00 84.44 101 ARG A C 1
ATOM 773 O O . ARG A 1 101 ? 8.124 -6.961 -15.649 1.00 84.44 101 ARG A O 1
ATOM 780 N N . ARG A 1 102 ? 9.089 -5.480 -17.044 1.00 81.50 102 ARG A N 1
ATOM 781 C CA . ARG A 1 102 ? 9.047 -6.333 -18.240 1.00 81.50 102 ARG A CA 1
ATOM 782 C C . ARG A 1 102 ? 9.956 -7.555 -18.133 1.00 81.50 102 ARG A C 1
ATOM 784 O O . ARG A 1 102 ? 9.566 -8.639 -18.542 1.00 81.50 102 ARG A O 1
ATOM 791 N N . TRP A 1 103 ? 11.156 -7.356 -17.597 1.00 79.81 103 TRP A N 1
ATOM 792 C CA . TRP A 1 103 ? 12.262 -8.310 -17.714 1.00 79.81 103 TRP A CA 1
ATOM 793 C C . TRP A 1 103 ? 12.642 -8.987 -16.393 1.00 79.81 103 TRP A C 1
ATOM 795 O O . TRP A 1 103 ? 13.496 -9.864 -16.376 1.00 79.81 103 TRP A O 1
ATOM 805 N N . VAL A 1 104 ? 12.027 -8.582 -15.277 1.00 80.88 104 VAL A N 1
ATOM 806 C CA . VAL A 1 104 ? 12.360 -9.067 -13.931 1.00 80.88 104 VAL A CA 1
ATOM 807 C C . VAL A 1 104 ? 11.075 -9.328 -13.159 1.00 80.88 104 VAL A C 1
ATOM 809 O O . VAL A 1 104 ? 10.086 -8.617 -13.336 1.00 80.88 104 VAL A O 1
ATOM 812 N N . LYS A 1 105 ? 11.106 -10.316 -12.259 1.00 75.50 105 LYS A N 1
ATOM 813 C CA . LYS A 1 105 ? 10.052 -10.583 -11.266 1.00 75.50 105 LYS A CA 1
ATOM 814 C C . LYS A 1 105 ? 10.037 -9.523 -10.151 1.00 75.50 105 LYS A C 1
ATOM 816 O O . LYS A 1 105 ? 10.032 -9.861 -8.974 1.00 75.50 105 LYS A O 1
ATOM 821 N N . ASP A 1 106 ? 10.072 -8.249 -10.520 1.00 81.62 106 ASP A N 1
ATOM 822 C CA . ASP A 1 106 ? 10.023 -7.127 -9.588 1.00 81.62 106 ASP A CA 1
ATOM 823 C C . ASP A 1 106 ? 9.043 -6.062 -10.084 1.00 81.62 106 ASP A C 1
ATOM 825 O O . ASP A 1 106 ? 8.599 -6.063 -11.240 1.00 81.62 106 ASP A O 1
ATOM 829 N N . PHE A 1 107 ? 8.681 -5.155 -9.189 1.00 84.69 107 PHE A N 1
ATOM 830 C CA . PHE A 1 107 ? 7.704 -4.106 -9.447 1.00 84.69 107 PHE A CA 1
ATOM 831 C C . PHE A 1 107 ? 8.400 -2.781 -9.756 1.00 84.69 107 PHE A C 1
ATOM 833 O O . PHE A 1 107 ? 9.594 -2.607 -9.512 1.00 84.69 107 PHE A O 1
ATOM 840 N N . ILE A 1 108 ? 7.666 -1.846 -10.354 1.00 85.62 108 ILE A N 1
ATOM 841 C CA . ILE A 1 108 ? 8.166 -0.499 -10.638 1.00 85.62 108 ILE A CA 1
ATOM 842 C C . ILE A 1 108 ? 7.871 0.391 -9.421 1.00 85.62 108 ILE A C 1
ATOM 844 O O . ILE A 1 108 ? 6.689 0.670 -9.162 1.00 85.62 108 ILE A O 1
ATOM 848 N N . PRO A 1 109 ? 8.907 0.863 -8.696 1.00 79.94 109 PRO A N 1
ATOM 849 C CA . PRO A 1 109 ? 8.733 1.794 -7.587 1.00 79.94 109 PRO A CA 1
ATOM 850 C C . PRO A 1 109 ? 8.066 3.083 -8.068 1.00 79.94 109 PRO A C 1
ATOM 852 O O . PRO A 1 109 ? 8.255 3.511 -9.208 1.00 79.94 109 PRO A O 1
ATOM 855 N N . GLY A 1 110 ? 7.247 3.704 -7.225 1.00 81.62 110 GLY A N 1
ATOM 856 C CA . GLY A 1 110 ? 6.541 4.941 -7.586 1.00 81.62 110 GLY A CA 1
ATOM 857 C C . GLY A 1 110 ? 5.292 4.747 -8.456 1.00 81.62 110 GLY A C 1
ATOM 858 O O . GLY A 1 110 ? 4.467 5.657 -8.519 1.00 81.62 110 GLY A O 1
ATOM 859 N N . ARG A 1 111 ? 5.117 3.581 -9.096 1.00 86.50 111 ARG A N 1
ATOM 860 C CA . ARG A 1 111 ? 3.887 3.210 -9.828 1.00 86.50 111 ARG A CA 1
ATOM 861 C C . ARG A 1 111 ? 3.065 2.142 -9.118 1.00 86.50 111 ARG A C 1
ATOM 863 O O . ARG A 1 111 ? 1.846 2.139 -9.242 1.00 86.50 111 ARG A O 1
ATOM 870 N N . THR A 1 112 ? 3.727 1.258 -8.379 1.00 90.38 112 THR A N 1
ATOM 871 C CA . THR A 1 112 ? 3.066 0.294 -7.495 1.00 90.38 112 THR A CA 1
ATOM 872 C C . THR A 1 112 ? 2.809 0.948 -6.146 1.00 90.38 112 THR A C 1
ATOM 874 O O . THR A 1 112 ? 3.668 1.675 -5.641 1.00 90.38 112 THR A O 1
ATOM 877 N N . TRP A 1 113 ? 1.632 0.724 -5.564 1.00 91.75 113 TRP A N 1
ATOM 878 C CA . TRP A 1 113 ? 1.401 1.125 -4.178 1.00 91.75 113 TRP A CA 1
ATOM 879 C C . TRP A 1 113 ? 2.037 0.103 -3.245 1.00 91.75 113 TRP A C 1
ATOM 881 O O . TRP A 1 113 ? 1.829 -1.099 -3.376 1.00 91.75 113 TRP A O 1
ATOM 891 N N . GLU A 1 114 ? 2.845 0.594 -2.318 1.00 89.88 114 GLU A N 1
ATOM 892 C CA . GLU A 1 114 ? 3.732 -0.230 -1.493 1.00 89.88 114 GLU A CA 1
ATOM 893 C C . GLU A 1 114 ? 3.368 -0.153 -0.019 1.00 89.88 114 GLU A C 1
ATOM 895 O O . GLU A 1 114 ? 3.824 -0.981 0.764 1.00 89.88 114 GLU A O 1
ATOM 900 N N . ILE A 1 115 ? 2.574 0.842 0.365 1.00 91.69 115 ILE A N 1
ATOM 901 C CA . ILE A 1 115 ? 2.210 1.096 1.748 1.00 91.69 115 ILE A CA 1
ATOM 902 C C . ILE A 1 115 ? 0.748 1.523 1.842 1.00 91.69 115 ILE A C 1
ATOM 904 O O . ILE A 1 115 ? 0.220 2.210 0.962 1.00 91.69 115 ILE A O 1
ATOM 908 N N . VAL A 1 116 ? 0.125 1.136 2.947 1.00 91.50 116 VAL A N 1
ATOM 909 C CA . VAL A 1 116 ? -1.119 1.720 3.433 1.00 91.50 116 VAL A CA 1
ATOM 910 C C . VAL A 1 116 ? -0.816 2.447 4.728 1.00 91.50 116 VAL A C 1
ATOM 912 O O . VAL A 1 116 ? -0.178 1.901 5.626 1.00 91.50 116 VAL A O 1
ATOM 915 N N . LEU A 1 117 ? -1.265 3.687 4.809 1.00 91.56 117 LEU A N 1
ATOM 916 C CA . LEU A 1 117 ? -1.196 4.526 5.984 1.00 91.56 117 LEU A CA 1
ATOM 917 C C . LEU A 1 117 ? -2.605 4.682 6.542 1.00 91.56 117 LEU A C 1
ATOM 919 O O . LEU A 1 117 ? -3.526 5.094 5.838 1.00 91.56 117 LEU A O 1
ATOM 923 N N . LEU A 1 118 ? -2.759 4.362 7.816 1.00 91.88 118 LEU A N 1
ATOM 924 C CA . LEU A 1 118 ? -3.972 4.613 8.570 1.00 91.88 118 LEU A CA 1
ATOM 925 C C . LEU A 1 118 ? -3.705 5.753 9.533 1.00 91.88 118 LEU A C 1
ATOM 927 O O . LEU A 1 118 ? -2.728 5.704 10.282 1.00 91.88 118 LEU A O 1
ATOM 931 N N . ARG A 1 119 ? -4.590 6.740 9.532 1.00 91.81 119 ARG A N 1
ATOM 932 C CA . ARG A 1 119 ? -4.622 7.812 10.520 1.00 91.81 119 ARG A CA 1
ATOM 933 C C . ARG A 1 119 ? -5.848 7.602 11.386 1.00 91.81 119 ARG A C 1
ATOM 935 O O . ARG A 1 119 ? -6.959 7.511 10.873 1.00 91.81 119 ARG A O 1
ATOM 942 N N . VAL A 1 120 ? -5.638 7.501 12.685 1.00 91.44 120 VAL A N 1
ATOM 943 C CA . VAL A 1 120 ? -6.692 7.366 13.681 1.00 91.44 120 VAL A CA 1
ATOM 944 C C . VAL A 1 120 ? -6.856 8.717 14.354 1.00 91.44 120 VAL A C 1
ATOM 946 O O . VAL A 1 120 ? -5.954 9.181 15.050 1.00 91.44 120 VAL A O 1
ATOM 949 N N . VAL A 1 121 ? -7.999 9.341 14.098 1.00 91.19 121 VAL A N 1
ATOM 950 C CA . VAL A 1 121 ? -8.355 10.680 14.560 1.00 91.19 121 VAL A CA 1
ATOM 951 C C . VAL A 1 121 ? -9.304 10.545 15.737 1.00 91.19 121 VAL A C 1
ATOM 953 O O . VAL A 1 121 ? -10.323 9.855 15.649 1.00 91.19 121 VAL A O 1
ATOM 956 N N . VAL A 1 122 ? -8.981 11.224 16.833 1.00 91.12 122 VAL A N 1
ATOM 957 C CA . VAL A 1 122 ? -9.839 11.329 18.015 1.00 91.12 122 VAL A CA 1
ATOM 958 C C . VAL A 1 122 ? -10.012 12.808 18.351 1.00 91.12 122 VAL A C 1
ATOM 960 O O . VAL A 1 122 ? -9.009 13.513 18.470 1.00 91.12 122 VAL A O 1
ATOM 963 N N . PRO A 1 123 ? -11.251 13.300 18.531 1.00 86.25 123 PRO A N 1
ATOM 964 C CA . PRO A 1 123 ? -11.480 14.687 18.919 1.00 86.25 123 PRO A CA 1
ATOM 965 C C . PRO A 1 123 ? -10.701 15.058 20.189 1.00 86.25 123 PRO A C 1
ATOM 967 O O . PRO A 1 123 ? -10.822 14.397 21.218 1.00 86.25 123 PRO A O 1
ATOM 970 N N . GLY A 1 124 ? -9.893 16.118 20.110 1.00 83.94 124 GLY A N 1
ATOM 971 C CA . GLY A 1 124 ? -9.130 16.635 21.250 1.00 83.94 124 GLY A CA 1
ATOM 972 C C . GLY A 1 124 ? -7.888 15.823 21.642 1.00 83.94 124 GLY A C 1
ATOM 973 O O . GLY A 1 124 ? -7.290 16.116 22.674 1.00 83.94 124 GLY A O 1
ATOM 974 N N . GLN A 1 125 ? -7.480 14.827 20.852 1.00 86.25 125 GLN A N 1
ATOM 975 C CA . GLN A 1 125 ? -6.240 14.075 21.063 1.00 86.25 125 GLN A CA 1
ATOM 976 C C . GLN A 1 125 ? -5.326 14.171 19.836 1.00 86.25 125 GLN A C 1
ATOM 978 O O . GLN A 1 125 ? -5.814 14.404 18.730 1.00 86.25 125 GLN A O 1
ATOM 983 N N . PRO A 1 126 ? -4.004 13.993 20.009 1.00 85.25 126 PRO A N 1
ATOM 984 C CA . PRO A 1 126 ? -3.099 13.902 18.875 1.00 85.25 126 PRO A CA 1
ATOM 985 C C . PRO A 1 126 ? -3.417 12.668 18.029 1.00 85.25 126 PRO A C 1
ATOM 987 O O . PRO A 1 126 ? -3.742 11.596 18.554 1.00 85.25 126 PRO A O 1
ATOM 990 N N . ASP A 1 127 ? -3.289 12.830 16.715 1.00 88.56 127 ASP A N 1
ATOM 991 C CA . ASP A 1 127 ? -3.527 11.752 15.770 1.00 88.56 127 ASP A CA 1
ATOM 992 C C . ASP A 1 127 ? -2.531 10.617 15.965 1.00 88.56 127 ASP A C 1
ATOM 994 O O . ASP A 1 127 ? -1.366 10.807 16.341 1.00 88.56 127 ASP A O 1
ATOM 998 N N . LYS A 1 128 ? -3.003 9.407 15.674 1.00 89.50 128 LYS A N 1
ATOM 999 C CA . LYS A 1 128 ? -2.167 8.215 15.727 1.00 89.50 128 LYS A CA 1
ATOM 1000 C C . LYS A 1 128 ? -2.085 7.541 14.377 1.00 89.50 128 LYS A C 1
ATOM 1002 O O . LYS A 1 128 ? -3.074 7.484 13.651 1.00 89.50 128 LYS A O 1
ATOM 1007 N N . PHE A 1 129 ? -0.928 6.973 14.062 1.00 88.56 129 PHE A N 1
ATOM 1008 C CA . PHE A 1 129 ? -0.685 6.395 12.744 1.00 88.56 129 PHE A CA 1
ATOM 1009 C C . PHE A 1 129 ? -0.335 4.907 12.800 1.00 88.56 129 PHE A C 1
ATOM 1011 O O . PHE A 1 129 ? 0.334 4.427 13.720 1.00 88.56 129 PHE A O 1
ATOM 1018 N N . ILE A 1 130 ? -0.776 4.174 11.775 1.00 89.12 130 ILE A N 1
ATOM 1019 C CA . ILE A 1 130 ? -0.391 2.784 11.507 1.00 89.12 130 ILE A CA 1
ATOM 1020 C C . ILE A 1 130 ? 0.078 2.708 10.060 1.00 89.12 130 ILE A C 1
ATOM 1022 O O . ILE A 1 130 ? -0.655 3.080 9.148 1.00 89.12 130 ILE A O 1
ATOM 1026 N N . ILE A 1 131 ? 1.284 2.190 9.842 1.00 89.56 131 ILE A N 1
ATOM 1027 C CA . ILE A 1 131 ? 1.825 1.953 8.503 1.00 89.56 131 ILE A CA 1
ATOM 1028 C C . ILE A 1 131 ? 1.852 0.452 8.255 1.00 89.56 131 ILE A C 1
ATOM 1030 O O . ILE A 1 131 ? 2.448 -0.299 9.027 1.00 89.56 131 ILE A O 1
ATOM 1034 N N . TYR A 1 132 ? 1.244 0.032 7.153 1.00 89.69 132 TYR A N 1
ATOM 1035 C CA . TYR A 1 132 ? 1.253 -1.344 6.693 1.00 89.69 132 TYR A CA 1
ATOM 1036 C C . TYR A 1 132 ? 2.007 -1.456 5.359 1.00 89.69 132 TYR A C 1
ATOM 1038 O O . TYR A 1 132 ? 1.544 -0.914 4.351 1.00 89.69 132 TYR A O 1
ATOM 1046 N N . PRO A 1 133 ? 3.171 -2.125 5.315 1.00 91.06 133 PRO A N 1
ATOM 1047 C CA . PRO A 1 133 ? 3.898 -2.346 4.072 1.00 91.06 133 PRO A CA 1
ATOM 1048 C C . PRO A 1 133 ? 3.272 -3.488 3.261 1.00 91.06 133 PRO A C 1
ATOM 1050 O O . PRO A 1 133 ? 3.290 -4.635 3.686 1.00 91.06 133 PRO A O 1
ATOM 1053 N N . LEU A 1 134 ? 2.803 -3.192 2.048 1.00 90.00 134 LEU A N 1
ATOM 1054 C CA . LEU A 1 134 ? 2.247 -4.168 1.100 1.00 90.00 134 LEU A CA 1
ATOM 1055 C C . LEU A 1 134 ? 3.323 -4.927 0.309 1.00 90.00 134 LEU A C 1
ATOM 1057 O O . LEU A 1 134 ? 3.019 -5.880 -0.406 1.00 90.00 134 LEU A O 1
ATOM 1061 N N . THR A 1 135 ? 4.588 -4.500 0.376 1.00 86.62 135 THR A N 1
ATOM 1062 C CA . THR A 1 135 ? 5.664 -5.034 -0.475 1.00 86.62 135 THR A CA 1
ATOM 1063 C C . THR A 1 135 ? 5.815 -6.551 -0.354 1.00 86.62 135 THR A C 1
ATOM 1065 O O . THR A 1 135 ? 6.035 -7.219 -1.364 1.00 86.62 135 THR A O 1
ATOM 1068 N N . LEU A 1 136 ? 5.693 -7.099 0.860 1.00 86.19 136 LEU A N 1
ATOM 1069 C CA . LEU A 1 136 ? 5.809 -8.539 1.096 1.00 86.19 136 LEU A CA 1
ATOM 1070 C C . LEU A 1 136 ? 4.616 -9.300 0.511 1.00 86.19 136 LEU A C 1
ATOM 1072 O O . LEU A 1 136 ? 4.831 -10.276 -0.202 1.00 86.19 136 LEU A O 1
ATOM 1076 N N . ASP A 1 137 ? 3.389 -8.818 0.714 1.00 88.62 137 ASP A N 1
ATOM 1077 C CA . ASP A 1 137 ? 2.177 -9.453 0.177 1.00 88.62 137 ASP A CA 1
ATOM 1078 C C . ASP A 1 137 ? 2.149 -9.440 -1.351 1.00 88.62 137 ASP A C 1
ATOM 1080 O O . ASP A 1 137 ? 1.744 -10.414 -1.992 1.00 88.62 137 ASP A O 1
ATOM 1084 N N . ILE A 1 138 ? 2.619 -8.344 -1.948 1.00 86.75 138 ILE A N 1
ATOM 1085 C CA . ILE A 1 138 ? 2.737 -8.196 -3.398 1.00 86.75 138 ILE A CA 1
ATOM 1086 C C . ILE A 1 138 ? 3.812 -9.153 -3.945 1.00 86.75 138 ILE A C 1
ATOM 1088 O O . ILE A 1 138 ? 3.572 -9.848 -4.936 1.00 86.75 138 ILE A O 1
ATOM 1092 N N . ARG A 1 139 ? 4.981 -9.244 -3.292 1.00 83.88 139 ARG A N 1
ATOM 1093 C CA . ARG A 1 139 ? 6.075 -10.151 -3.696 1.00 83.88 139 ARG A CA 1
ATOM 1094 C C . ARG A 1 139 ? 5.727 -11.626 -3.515 1.00 83.88 139 ARG A C 1
ATOM 1096 O O . ARG A 1 139 ? 6.066 -12.429 -4.379 1.00 83.88 139 ARG A O 1
ATOM 1103 N N . ALA A 1 140 ? 5.011 -11.969 -2.449 1.00 85.50 140 ALA A N 1
ATOM 1104 C CA . ALA A 1 140 ? 4.480 -13.311 -2.219 1.00 85.50 140 ALA A CA 1
ATOM 1105 C C . ALA A 1 140 ? 3.323 -13.663 -3.176 1.00 85.50 140 ALA A C 1
ATOM 1107 O O . ALA A 1 140 ? 2.896 -14.813 -3.244 1.00 85.50 140 ALA A O 1
ATOM 1108 N N . GLY A 1 141 ? 2.800 -12.684 -3.925 1.00 83.56 141 GLY A N 1
ATOM 1109 C CA . GLY A 1 141 ? 1.674 -12.864 -4.839 1.00 83.56 141 GLY A CA 1
ATOM 1110 C C . GLY A 1 141 ? 0.315 -12.984 -4.142 1.00 83.56 141 GLY A C 1
ATOM 1111 O O . GLY A 1 141 ? -0.675 -13.301 -4.805 1.00 83.56 141 GLY A O 1
ATOM 1112 N N . LEU A 1 142 ? 0.243 -12.726 -2.834 1.00 85.50 142 LEU A N 1
ATOM 1113 C CA . LEU A 1 142 ? -1.008 -12.661 -2.071 1.00 85.50 142 LEU A CA 1
ATOM 1114 C C . LEU A 1 142 ? -1.859 -11.481 -2.551 1.00 85.50 142 LEU A C 1
ATOM 1116 O O . LEU A 1 142 ? -3.054 -11.631 -2.804 1.00 85.50 142 LEU A O 1
ATOM 1120 N N . LEU A 1 143 ? -1.209 -10.338 -2.780 1.00 84.75 143 LEU A N 1
ATOM 1121 C CA . LEU A 1 143 ? -1.806 -9.168 -3.406 1.00 84.75 143 LEU A CA 1
ATOM 1122 C C . LEU A 1 143 ? -1.364 -9.099 -4.873 1.00 84.75 143 LEU A C 1
ATOM 1124 O O . LEU A 1 143 ? -0.320 -8.543 -5.207 1.00 84.75 143 LEU A O 1
ATOM 1128 N N . GLY A 1 144 ? -2.142 -9.734 -5.749 1.00 80.88 144 GLY A N 1
ATOM 1129 C CA . GLY A 1 144 ? -1.856 -9.845 -7.181 1.00 80.88 144 GLY A CA 1
ATOM 1130 C C . GLY A 1 144 ? -3.025 -9.420 -8.077 1.00 80.88 144 GLY A C 1
ATOM 1131 O O . GLY A 1 144 ? -4.125 -9.178 -7.579 1.00 80.88 144 GLY A O 1
ATOM 1132 N N . PRO A 1 145 ? -2.807 -9.351 -9.402 1.00 80.12 145 PRO A N 1
ATOM 1133 C CA . PRO A 1 145 ? -3.837 -8.998 -10.382 1.00 80.12 145 PRO A CA 1
ATOM 1134 C C . PRO A 1 145 ? -5.117 -9.819 -10.196 1.00 80.12 145 PRO A C 1
ATOM 1136 O O . PRO A 1 145 ? -5.057 -11.048 -10.153 1.00 80.12 145 PRO A O 1
ATOM 1139 N N . GLY A 1 146 ? -6.264 -9.146 -10.052 1.00 80.81 146 GLY A N 1
ATOM 1140 C CA . GLY A 1 146 ? -7.569 -9.803 -9.887 1.00 80.81 146 GLY A CA 1
ATOM 1141 C C . GLY A 1 146 ? -7.770 -10.536 -8.554 1.00 80.81 146 GLY A C 1
ATOM 1142 O O . GLY A 1 146 ? -8.826 -11.126 -8.338 1.00 80.81 146 GLY A O 1
ATOM 1143 N N . ARG A 1 147 ? -6.792 -10.497 -7.642 1.00 86.44 147 ARG A N 1
ATOM 1144 C CA . ARG A 1 147 ? -6.921 -11.078 -6.304 1.00 86.44 147 ARG A CA 1
ATOM 1145 C C . ARG A 1 147 ? -7.500 -10.059 -5.335 1.00 86.44 147 ARG A C 1
ATOM 1147 O O . ARG A 1 147 ? -7.247 -8.855 -5.437 1.00 86.44 147 ARG A O 1
ATOM 1154 N N . LYS A 1 148 ? -8.257 -10.576 -4.370 1.00 89.25 148 LYS A N 1
ATOM 1155 C CA . LYS A 1 148 ? -8.735 -9.824 -3.217 1.00 89.25 148 LYS A CA 1
ATOM 1156 C C . LYS A 1 148 ? -7.978 -10.287 -1.979 1.00 89.25 148 LYS A C 1
ATOM 1158 O O . LYS A 1 148 ? -8.004 -11.473 -1.668 1.00 89.25 148 LYS A O 1
ATOM 1163 N N . LEU A 1 149 ? -7.342 -9.355 -1.280 1.00 90.38 149 LEU A N 1
ATOM 1164 C CA . LEU A 1 149 ? -6.704 -9.603 0.008 1.00 90.38 149 LEU A CA 1
ATOM 1165 C C . LEU A 1 149 ? -7.503 -8.901 1.106 1.00 90.38 149 LEU A C 1
ATOM 1167 O O . LEU A 1 149 ? -7.854 -7.727 0.970 1.00 90.38 149 LEU A O 1
ATOM 1171 N N . LEU A 1 150 ? -7.792 -9.629 2.182 1.00 89.94 150 LEU A N 1
ATOM 1172 C CA . LEU A 1 150 ? -8.370 -9.080 3.402 1.00 89.94 150 LEU A CA 1
ATOM 1173 C C . LEU A 1 150 ? -7.271 -9.026 4.458 1.00 89.94 150 LEU A C 1
ATOM 1175 O O . LEU A 1 150 ? -6.731 -10.063 4.834 1.00 89.94 150 LEU A O 1
ATOM 1179 N N . ILE A 1 151 ? -6.958 -7.830 4.940 1.00 86.94 151 ILE A N 1
ATOM 1180 C CA . ILE A 1 151 ? -5.963 -7.633 5.996 1.00 86.94 151 ILE A CA 1
ATOM 1181 C C . ILE A 1 151 ? -6.702 -7.149 7.228 1.00 86.94 151 ILE A C 1
ATOM 1183 O O . ILE A 1 151 ? -7.436 -6.169 7.156 1.00 86.94 151 ILE A O 1
ATOM 1187 N N . THR A 1 152 ? -6.513 -7.831 8.353 1.00 86.62 152 THR A N 1
ATOM 1188 C CA . THR A 1 152 ? -7.028 -7.367 9.642 1.00 86.62 152 THR A CA 1
ATOM 1189 C C . THR A 1 152 ? -5.847 -7.008 10.525 1.00 86.62 152 THR A C 1
ATOM 1191 O O . THR A 1 152 ? -5.020 -7.864 10.824 1.00 86.62 152 THR A O 1
ATOM 1194 N N . SER A 1 153 ? -5.744 -5.736 10.906 1.00 84.06 153 SER A N 1
ATOM 1195 C CA . SER A 1 153 ? -4.713 -5.266 11.829 1.00 84.06 153 SER A CA 1
ATOM 1196 C C . SER A 1 153 ? -5.316 -5.080 13.210 1.00 84.06 153 SER A C 1
ATOM 1198 O O . SER A 1 153 ? -6.304 -4.363 13.356 1.00 84.06 153 SER A O 1
ATOM 1200 N N . GLN A 1 154 ? -4.715 -5.702 14.221 1.00 87.56 154 GLN A N 1
ATOM 1201 C CA . GLN A 1 154 ? -5.081 -5.488 15.614 1.00 87.56 154 GLN A CA 1
ATOM 1202 C C . GLN A 1 154 ? -3.949 -4.757 16.331 1.00 87.56 154 GLN A C 1
ATOM 1204 O O . GLN A 1 154 ? -2.793 -5.181 16.289 1.00 87.56 154 GLN A O 1
ATOM 1209 N N . SER A 1 155 ? -4.250 -3.639 16.985 1.00 85.12 155 SER A N 1
ATOM 1210 C CA . SER A 1 155 ? -3.244 -2.842 17.693 1.00 85.12 155 SER A CA 1
ATOM 1211 C C . SER A 1 155 ? -3.863 -2.123 18.876 1.00 85.12 155 SER A C 1
ATOM 1213 O O . SER A 1 155 ? -4.831 -1.397 18.716 1.00 85.12 155 SER A O 1
ATOM 1215 N N . LYS A 1 156 ? -3.289 -2.289 20.071 1.00 86.81 156 LYS A N 1
ATOM 1216 C CA . LYS A 1 156 ? -3.757 -1.570 21.265 1.00 86.81 156 LYS A CA 1
ATOM 1217 C C . LYS A 1 156 ? -3.578 -0.064 21.090 1.00 86.81 156 LYS A C 1
ATOM 1219 O O . LYS A 1 156 ? -2.508 0.356 20.642 1.00 86.81 156 LYS A O 1
ATOM 1224 N N . TRP A 1 157 ? -4.546 0.733 21.545 1.00 84.88 157 TRP A N 1
ATOM 1225 C CA . TRP A 1 157 ? -4.490 2.200 21.472 1.00 84.88 157 TRP A CA 1
ATOM 1226 C C . TRP A 1 157 ? -3.169 2.786 21.997 1.00 84.88 157 TRP A C 1
ATOM 1228 O O . TRP A 1 157 ? -2.574 3.659 21.366 1.00 84.88 157 TRP A O 1
ATOM 1238 N N . ALA A 1 158 ? -2.669 2.273 23.124 1.00 80.62 158 ALA A N 1
ATOM 1239 C CA . ALA A 1 158 ? -1.429 2.737 23.753 1.00 80.62 158 ALA A CA 1
ATOM 1240 C C . ALA A 1 158 ? -0.158 2.462 22.927 1.00 80.62 158 ALA A C 1
ATOM 1242 O O . ALA A 1 158 ? 0.851 3.131 23.118 1.00 80.62 158 ALA A O 1
ATOM 1243 N N . LYS A 1 159 ? -0.190 1.480 22.017 1.00 81.00 159 LYS A N 1
ATOM 1244 C CA . LYS A 1 159 ? 0.962 1.098 21.183 1.00 81.00 159 LYS A CA 1
ATOM 1245 C C . LYS A 1 159 ? 1.013 1.836 19.848 1.00 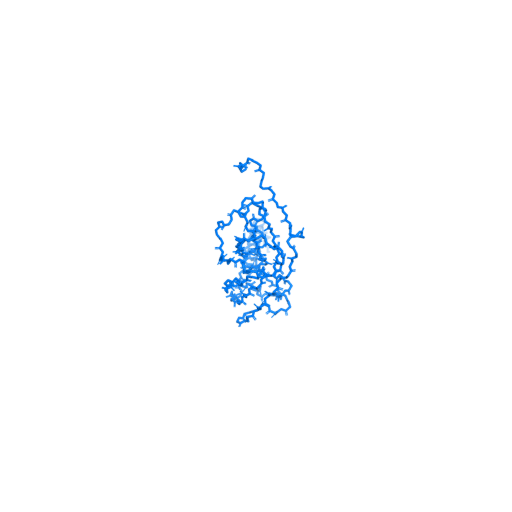81.00 159 LYS A C 1
ATOM 1247 O O . LYS A 1 159 ? 1.993 1.705 19.118 1.00 81.00 159 LYS A O 1
ATOM 1252 N N . LEU A 1 160 ? -0.045 2.565 19.511 1.00 80.38 160 LEU A N 1
ATOM 1253 C CA . LEU A 1 160 ? -0.087 3.355 18.293 1.00 80.38 160 LEU A CA 1
ATOM 1254 C C . LEU A 1 160 ? 0.872 4.538 18.413 1.00 80.38 160 LEU A C 1
ATOM 1256 O O . LEU A 1 160 ? 0.920 5.202 19.451 1.00 80.38 160 LEU A O 1
ATOM 1260 N N . ARG A 1 161 ? 1.633 4.793 17.345 1.00 78.38 161 ARG A N 1
ATOM 1261 C CA . ARG A 1 161 ? 2.582 5.905 17.311 1.00 78.38 161 ARG A CA 1
ATOM 1262 C C . ARG A 1 161 ? 1.801 7.210 17.300 1.00 78.38 161 ARG A C 1
ATOM 1264 O O . ARG A 1 161 ? 0.949 7.406 16.436 1.00 78.38 161 ARG A O 1
ATOM 1271 N N . VAL A 1 162 ? 2.084 8.046 18.290 1.00 70.81 162 VAL A N 1
ATOM 1272 C CA . VAL A 1 162 ? 1.557 9.402 18.400 1.00 70.81 162 VAL A CA 1
ATOM 1273 C C . VAL A 1 162 ? 2.560 10.319 17.732 1.00 70.81 162 VAL A C 1
ATOM 1275 O O . VAL A 1 162 ? 3.727 10.321 18.123 1.00 70.81 162 VAL A O 1
ATOM 1278 N N . GLU A 1 163 ? 2.115 11.095 16.756 1.00 66.00 163 GLU A N 1
ATOM 1279 C CA . GLU A 1 163 ? 2.919 12.185 16.220 1.00 66.00 163 GLU A CA 1
ATOM 1280 C C . GLU A 1 163 ? 2.179 13.487 16.471 1.00 66.00 163 GLU A C 1
ATOM 1282 O O . GLU A 1 163 ? 1.053 13.693 16.026 1.00 66.00 163 GLU A O 1
ATOM 1287 N N . VAL A 1 164 ? 2.815 14.348 17.261 1.00 55.78 164 VAL A N 1
ATOM 1288 C CA . VAL A 1 164 ? 2.345 15.709 17.471 1.00 55.78 164 VAL A CA 1
ATOM 1289 C C . VAL A 1 164 ? 2.841 16.502 16.265 1.00 55.78 164 VAL A C 1
ATOM 1291 O O . VAL A 1 164 ? 4.061 16.579 16.082 1.00 55.78 164 VAL A O 1
ATOM 1294 N N . PRO A 1 165 ? 1.956 17.052 15.412 1.00 48.09 165 PRO A N 1
ATOM 1295 C CA . PRO A 1 165 ? 2.407 17.943 14.355 1.00 48.09 165 PRO A CA 1
ATOM 1296 C C . PRO A 1 165 ? 3.196 19.091 15.003 1.00 48.09 165 PRO A C 1
ATOM 1298 O O . PRO A 1 165 ? 2.800 19.563 16.074 1.00 48.09 165 PRO A O 1
ATOM 1301 N N . PRO A 1 166 ? 4.331 19.521 14.422 1.00 45.72 166 PRO A N 1
ATOM 1302 C CA . PRO A 1 166 ? 5.100 20.616 14.993 1.00 45.72 166 PRO A CA 1
ATOM 1303 C C . PRO A 1 166 ? 4.181 21.835 15.179 1.00 45.72 166 PRO A C 1
ATOM 1305 O O . PRO A 1 166 ? 3.343 22.096 14.314 1.00 45.72 166 PRO A O 1
ATOM 1308 N N . PRO A 1 167 ? 4.313 22.584 16.290 1.00 43.47 167 PRO A N 1
ATOM 1309 C CA . PRO A 1 167 ? 3.358 23.627 16.675 1.00 43.47 167 PRO A CA 1
ATOM 1310 C C . PRO A 1 167 ? 3.202 24.751 15.640 1.00 43.47 167 PRO A C 1
ATOM 1312 O O . PRO A 1 167 ? 2.217 25.478 15.681 1.00 43.47 167 PRO A O 1
ATOM 1315 N N . ASN A 1 168 ? 4.126 24.862 14.683 1.00 45.44 168 ASN A N 1
ATOM 1316 C CA . ASN A 1 168 ? 4.077 25.838 13.607 1.00 45.44 168 ASN A CA 1
ATOM 1317 C C . ASN A 1 168 ? 4.138 25.113 12.260 1.00 45.44 168 ASN A C 1
ATOM 1319 O O . ASN A 1 168 ? 5.206 24.687 11.825 1.00 45.44 168 ASN A O 1
ATOM 1323 N N . GLY A 1 169 ? 2.984 24.977 11.606 1.00 46.00 169 GLY A N 1
ATOM 1324 C CA . GLY A 1 169 ? 2.879 24.519 10.224 1.00 46.00 169 GLY A CA 1
ATOM 1325 C C . GLY A 1 169 ? 3.465 25.537 9.248 1.00 46.00 169 GLY A C 1
ATOM 1326 O O . GLY A 1 169 ? 2.720 26.270 8.603 1.00 46.00 169 GLY A O 1
ATOM 1327 N N . LEU A 1 170 ? 4.790 25.574 9.129 1.00 33.66 170 LEU A N 1
ATOM 1328 C CA . LEU A 1 170 ? 5.468 26.214 8.009 1.00 33.66 170 LEU A CA 1
ATOM 1329 C C . LEU A 1 170 ? 6.300 25.163 7.254 1.00 33.66 170 LEU A C 1
ATOM 1331 O O . LEU A 1 170 ? 6.938 24.335 7.909 1.00 33.66 170 LEU A O 1
ATOM 1335 N N . PRO A 1 171 ? 6.212 25.153 5.910 1.00 44.12 171 PRO A N 1
ATOM 1336 C CA . PRO A 1 171 ? 6.922 24.216 5.041 1.00 44.12 171 PRO A CA 1
ATOM 1337 C C . PRO A 1 171 ? 8.445 24.350 5.123 1.00 44.12 171 PRO A C 1
ATOM 1339 O O . PRO A 1 171 ? 8.932 25.455 5.457 1.00 44.12 171 PRO A O 1
#

Radius of gyration: 24.5 Å; chains: 1; bounding box: 64×40×75 Å